Protein AF-A0A9E2QUU5-F1 (afdb_monomer_lite)

pLDDT: mean 75.65, std 25.37, range [27.03, 97.69]

Structure (mmCIF, N/CA/C/O backbone):
data_AF-A0A9E2QUU5-F1
#
_entry.id   AF-A0A9E2QUU5-F1
#
loop_
_atom_site.group_PDB
_atom_site.id
_atom_site.type_symbol
_atom_site.label_atom_id
_atom_site.label_alt_id
_atom_site.label_comp_id
_atom_site.label_asym_id
_atom_site.label_entity_id
_atom_site.label_seq_id
_atom_site.pdbx_PDB_ins_code
_atom_site.Cartn_x
_atom_site.Cartn_y
_atom_site.Cartn_z
_atom_site.occupancy
_atom_site.B_iso_or_equiv
_atom_site.auth_seq_id
_atom_site.auth_comp_id
_atom_site.auth_asym_id
_atom_site.auth_atom_id
_atom_site.pdbx_PDB_model_num
ATOM 1 N N . MET A 1 1 ? -4.856 50.666 11.594 1.00 36.69 1 MET A N 1
ATOM 2 C CA . MET A 1 1 ? -5.401 50.299 12.920 1.00 36.69 1 MET A CA 1
ATOM 3 C C . MET A 1 1 ? -5.159 48.818 13.147 1.00 36.69 1 MET A C 1
ATOM 5 O O . MET A 1 1 ? -5.781 47.995 12.493 1.00 36.69 1 MET A O 1
ATOM 9 N N . ALA A 1 2 ? -4.189 48.495 13.999 1.00 27.72 2 ALA A N 1
ATOM 10 C CA . ALA A 1 2 ? -3.830 47.128 14.348 1.00 27.72 2 ALA A CA 1
ATOM 11 C C . ALA A 1 2 ? -4.721 46.625 15.489 1.00 27.72 2 ALA A C 1
ATOM 13 O O . ALA A 1 2 ? -4.850 47.313 16.500 1.00 27.72 2 ALA A O 1
ATOM 14 N N . ARG A 1 3 ? -5.287 45.422 15.347 1.00 32.03 3 ARG A N 1
ATOM 15 C CA . ARG A 1 3 ? -5.692 44.572 16.476 1.00 32.03 3 ARG A CA 1
ATOM 16 C C . ARG A 1 3 ? -5.870 43.120 16.026 1.00 32.03 3 ARG A C 1
ATOM 18 O O . ARG A 1 3 ? -6.777 42.819 15.261 1.00 32.03 3 ARG A O 1
ATOM 25 N N . ARG A 1 4 ? -5.050 42.230 16.586 1.00 27.56 4 ARG A N 1
ATOM 26 C CA . ARG A 1 4 ? -5.436 40.884 17.056 1.00 27.56 4 ARG A CA 1
ATOM 27 C C . ARG A 1 4 ? -4.309 40.379 17.963 1.00 27.56 4 ARG A C 1
ATOM 29 O O . ARG A 1 4 ? -3.165 40.366 17.537 1.00 27.56 4 ARG A O 1
ATOM 36 N N . VAL A 1 5 ? -4.509 40.459 19.281 1.00 32.66 5 VAL A N 1
ATOM 37 C CA . VAL A 1 5 ? -4.991 39.404 20.206 1.00 32.66 5 VAL A CA 1
ATOM 38 C C . VAL A 1 5 ? -3.978 38.258 20.343 1.00 32.66 5 VAL A C 1
ATOM 40 O O . VAL A 1 5 ? -3.583 37.645 19.359 1.00 32.66 5 VAL A O 1
ATOM 43 N N . ARG A 1 6 ? -3.536 38.061 21.593 1.00 27.03 6 ARG A N 1
ATOM 44 C CA . ARG A 1 6 ? -2.538 37.091 22.075 1.00 27.03 6 ARG A CA 1
ATOM 45 C C . ARG A 1 6 ? -3.052 35.635 22.033 1.00 27.03 6 ARG A C 1
ATOM 47 O O . ARG A 1 6 ? -4.258 35.448 21.910 1.00 27.03 6 ARG A O 1
ATOM 54 N N . PRO A 1 7 ? -2.147 34.639 22.135 1.00 39.81 7 PRO A N 1
ATOM 55 C CA . PRO A 1 7 ? -2.421 33.238 21.819 1.00 39.81 7 PRO A CA 1
ATOM 56 C C . PRO A 1 7 ? -2.883 32.428 23.040 1.00 39.81 7 PRO A C 1
ATOM 58 O O . PRO A 1 7 ? -2.479 32.756 24.154 1.00 39.81 7 PRO A O 1
ATOM 61 N N . ALA A 1 8 ? -3.655 31.362 22.798 1.00 31.22 8 ALA A N 1
ATOM 62 C CA . ALA A 1 8 ? -3.486 29.999 23.331 1.00 31.22 8 ALA A CA 1
ATOM 63 C C . ALA A 1 8 ? -4.798 29.206 23.201 1.00 31.22 8 ALA A C 1
ATOM 65 O O . ALA A 1 8 ? -5.796 29.616 23.781 1.00 31.22 8 ALA A O 1
ATOM 66 N N . ASP A 1 9 ? -4.745 28.059 22.522 1.00 27.84 9 ASP A N 1
ATOM 67 C CA . ASP A 1 9 ? -5.586 26.888 22.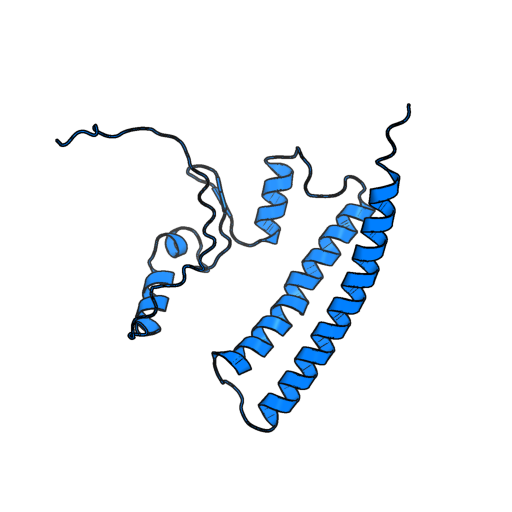796 1.00 27.84 9 ASP A CA 1
ATOM 68 C C . ASP A 1 9 ? -5.037 25.653 22.033 1.00 27.84 9 ASP A C 1
ATOM 70 O O . ASP A 1 9 ? -5.038 25.611 20.808 1.00 27.84 9 ASP A O 1
ATOM 74 N N . GLU A 1 10 ? -4.265 24.738 22.636 1.00 33.19 10 GLU A N 1
ATOM 75 C CA . GLU A 1 10 ? -4.714 23.514 23.341 1.00 33.19 10 GLU A CA 1
ATOM 76 C C . GLU A 1 10 ? -5.861 22.724 22.687 1.00 33.19 10 GLU A C 1
ATOM 78 O O . GLU A 1 10 ? -6.751 22.235 23.365 1.00 33.19 10 GLU A O 1
ATOM 83 N N . HIS A 1 11 ? -5.791 22.473 21.377 1.00 28.73 11 HIS A N 1
ATOM 84 C CA . HIS A 1 11 ? -6.521 21.357 20.768 1.00 28.73 11 HIS A CA 1
ATOM 85 C C . HIS A 1 11 ? -5.616 20.555 19.828 1.00 28.73 11 HIS A C 1
ATOM 87 O O . HIS A 1 11 ? -4.987 21.096 18.920 1.00 28.73 11 HIS A O 1
ATOM 93 N N . GLY A 1 12 ? -5.516 19.248 20.090 1.00 33.28 12 GLY A N 1
ATOM 94 C CA . GLY A 1 12 ? -4.762 18.292 19.286 1.00 33.28 12 GLY A CA 1
ATOM 95 C C . GLY A 1 12 ? -5.324 18.197 17.872 1.00 33.28 12 GLY A C 1
ATOM 96 O O . GLY A 1 12 ? -6.239 17.424 17.607 1.00 33.28 12 GLY A O 1
ATOM 97 N N . GLU A 1 13 ? -4.775 18.990 16.956 1.00 30.09 13 GLU A N 1
ATOM 98 C CA . GLU A 1 13 ? -5.042 18.843 15.531 1.00 30.09 13 GLU A CA 1
ATOM 99 C C . GLU A 1 13 ? -4.344 17.584 15.009 1.00 30.09 13 GLU A C 1
ATOM 101 O O . GLU A 1 13 ? -3.113 17.500 14.975 1.00 30.09 13 GLU A O 1
ATOM 106 N N . SER A 1 14 ? -5.136 16.616 14.546 1.00 30.62 14 SER A N 1
ATOM 107 C CA . SER A 1 14 ? -4.643 15.548 13.682 1.00 30.62 14 SER A CA 1
ATOM 108 C C . SER A 1 14 ? -4.126 16.181 12.387 1.00 30.62 14 SER A C 1
ATOM 110 O O . SER A 1 14 ? -4.888 16.654 11.541 1.00 30.62 14 SER A O 1
ATOM 112 N N . ARG A 1 15 ? -2.801 16.265 12.250 1.00 37.34 15 ARG A N 1
ATOM 113 C CA . ARG A 1 15 ? -2.136 16.787 11.053 1.00 37.34 15 ARG A CA 1
ATOM 114 C C . ARG A 1 15 ? -1.829 15.629 10.118 1.00 37.34 15 ARG A C 1
ATOM 116 O O . ARG A 1 15 ? -0.823 14.948 10.278 1.00 37.34 15 ARG A O 1
ATOM 123 N N . THR A 1 16 ? -2.679 15.433 9.115 1.00 28.34 16 THR A N 1
ATOM 124 C CA . THR A 1 16 ? -2.344 14.568 7.978 1.00 28.34 16 THR A CA 1
ATOM 125 C C . THR A 1 16 ? -1.299 15.284 7.122 1.00 28.34 16 THR A C 1
ATOM 127 O O . THR A 1 16 ? -1.595 16.277 6.456 1.00 28.34 16 THR A O 1
ATOM 130 N N . PHE A 1 17 ? -0.057 14.804 7.140 1.00 34.53 17 PHE A N 1
ATOM 131 C CA . PHE A 1 17 ? 0.982 15.278 6.227 1.00 34.53 17 PHE A CA 1
ATOM 132 C C . PHE A 1 17 ? 0.776 14.645 4.842 1.00 34.53 17 PHE A C 1
ATOM 134 O O . PHE A 1 17 ? 1.370 13.621 4.527 1.00 34.53 17 PHE A O 1
ATOM 141 N N . LEU A 1 18 ? -0.050 15.260 3.987 1.00 31.47 18 LEU A N 1
ATOM 142 C CA . LEU A 1 18 ? -0.027 14.991 2.543 1.00 31.47 18 LEU A CA 1
ATOM 143 C C . LEU A 1 18 ? 0.906 16.008 1.871 1.00 31.47 18 LEU A C 1
ATOM 145 O O . LEU A 1 18 ? 0.524 17.130 1.532 1.00 31.47 18 LEU A O 1
ATOM 149 N N . GLY A 1 19 ? 2.178 15.638 1.752 1.00 31.09 19 GLY A N 1
ATOM 150 C CA . GLY A 1 19 ? 3.243 16.510 1.269 1.00 31.09 19 GLY A CA 1
ATOM 151 C C . GLY A 1 19 ? 3.401 16.521 -0.251 1.00 31.09 19 GLY A C 1
ATOM 152 O O . GLY A 1 19 ? 4.389 16.007 -0.754 1.00 31.09 19 GLY A O 1
ATOM 153 N N . LEU A 1 20 ? 2.506 17.189 -0.983 1.00 31.80 20 LEU A N 1
ATOM 154 C CA . LEU A 1 20 ? 2.824 17.733 -2.312 1.00 31.80 20 LEU A CA 1
ATOM 155 C C . LEU A 1 20 ? 2.418 19.208 -2.368 1.00 31.80 20 LEU A C 1
ATOM 157 O O . LEU A 1 20 ? 1.396 19.586 -2.935 1.00 31.80 20 LEU A O 1
ATOM 161 N N . ARG A 1 21 ? 3.242 20.074 -1.765 1.00 30.95 21 ARG A N 1
ATOM 162 C CA . ARG A 1 21 ? 3.153 21.519 -2.008 1.00 30.95 21 ARG A CA 1
ATOM 163 C C . ARG A 1 21 ? 3.983 21.875 -3.236 1.00 30.95 21 ARG A C 1
ATOM 165 O O . ARG A 1 21 ? 5.208 21.783 -3.220 1.00 30.95 21 ARG A O 1
ATOM 172 N N . ARG A 1 22 ? 3.295 22.315 -4.291 1.00 30.42 22 ARG A N 1
ATOM 173 C CA . ARG A 1 22 ? 3.901 22.996 -5.439 1.00 30.42 22 ARG A CA 1
ATOM 174 C C . ARG A 1 22 ? 4.453 24.337 -4.938 1.00 30.42 22 ARG A C 1
ATOM 176 O O . ARG A 1 22 ? 3.685 25.177 -4.474 1.00 30.42 22 ARG A O 1
ATOM 183 N N . GLY A 1 23 ? 5.774 24.503 -4.960 1.00 34.97 23 GLY A N 1
ATOM 184 C CA . GLY A 1 23 ? 6.404 25.809 -4.760 1.00 34.97 23 GLY A CA 1
ATOM 185 C C . GLY A 1 23 ? 6.126 26.738 -5.951 1.00 34.97 23 GLY A C 1
ATOM 186 O O . GLY A 1 23 ? 5.778 26.242 -7.030 1.00 34.97 23 GLY A O 1
ATOM 187 N N . PRO A 1 24 ? 6.241 28.067 -5.772 1.00 32.25 24 PRO A N 1
ATOM 188 C CA . PRO A 1 24 ? 6.114 29.025 -6.864 1.00 32.25 24 PRO A CA 1
ATOM 189 C C . PRO A 1 24 ? 7.129 28.705 -7.965 1.00 32.25 24 PRO A C 1
ATOM 191 O O . PRO A 1 24 ? 8.255 28.292 -7.695 1.00 32.25 24 PRO A O 1
ATOM 194 N N . ALA A 1 25 ? 6.695 28.860 -9.214 1.00 39.47 25 ALA A N 1
ATOM 195 C CA . ALA A 1 25 ? 7.457 28.572 -10.423 1.00 39.47 25 ALA A CA 1
ATOM 196 C C . ALA A 1 25 ? 8.569 29.612 -10.667 1.00 39.47 25 ALA A C 1
ATOM 198 O O . ALA A 1 25 ? 8.575 30.304 -11.680 1.00 39.47 25 ALA A O 1
ATOM 199 N N . THR A 1 26 ? 9.507 29.727 -9.732 1.00 37.12 26 THR A N 1
ATOM 200 C CA . THR A 1 26 ? 10.729 30.522 -9.870 1.00 37.12 26 THR A CA 1
ATOM 201 C C . THR A 1 26 ? 11.937 29.613 -9.701 1.00 37.12 26 THR A C 1
ATOM 203 O O . THR A 1 26 ? 12.394 29.374 -8.591 1.00 37.12 26 THR A O 1
ATOM 206 N N . GLY A 1 27 ? 12.400 29.088 -10.835 1.00 40.50 27 GLY A N 1
ATOM 207 C CA . GLY A 1 27 ? 13.803 29.158 -11.259 1.00 40.50 27 GLY A CA 1
ATOM 208 C C . GLY A 1 27 ? 14.864 28.307 -10.569 1.00 40.50 27 GLY A C 1
ATOM 209 O O . GLY A 1 27 ? 15.722 27.802 -11.281 1.00 40.50 27 GLY A O 1
ATOM 210 N N . ASP A 1 28 ? 14.806 28.086 -9.259 1.00 36.53 28 ASP A N 1
ATOM 211 C CA . ASP A 1 28 ? 15.906 27.449 -8.535 1.00 36.53 28 ASP A CA 1
ATOM 212 C C . ASP A 1 28 ? 15.440 26.115 -7.953 1.00 36.53 28 ASP A C 1
ATOM 214 O O . ASP A 1 28 ? 14.743 26.033 -6.938 1.00 36.53 28 ASP A O 1
ATOM 218 N N . LEU A 1 29 ? 15.806 25.029 -8.636 1.00 43.00 29 LEU A N 1
ATOM 219 C CA . LEU A 1 29 ? 15.745 23.701 -8.045 1.00 43.00 29 LEU A CA 1
ATOM 220 C C . LEU A 1 29 ? 16.745 23.677 -6.885 1.00 43.00 29 LEU A C 1
ATOM 222 O O . LEU A 1 29 ? 17.948 23.555 -7.099 1.00 43.00 29 LEU A O 1
ATOM 226 N N . GLU A 1 30 ? 16.242 23.791 -5.656 1.00 49.47 30 GLU A N 1
ATOM 227 C CA . GLU A 1 30 ? 17.014 23.481 -4.452 1.00 49.47 30 GLU A CA 1
ATOM 228 C C . GLU A 1 30 ? 17.778 22.160 -4.663 1.00 49.47 30 GLU A C 1
ATOM 230 O O . GLU A 1 30 ? 17.150 21.168 -5.062 1.00 49.47 30 GLU A O 1
ATOM 235 N N . PRO A 1 31 ? 19.099 22.108 -4.398 1.00 50.88 31 PRO A N 1
ATOM 236 C CA . PRO A 1 31 ? 19.888 20.903 -4.609 1.00 50.88 31 PRO A CA 1
ATOM 237 C C . PRO A 1 31 ? 19.220 19.705 -3.933 1.00 50.88 31 PRO A C 1
ATOM 239 O O . PRO A 1 31 ? 18.836 19.781 -2.763 1.00 50.88 31 PRO A O 1
ATOM 242 N N . GLY A 1 32 ? 19.087 18.583 -4.650 1.00 54.06 32 GLY A N 1
ATOM 243 C CA . GLY A 1 32 ? 18.406 17.381 -4.147 1.00 54.06 32 GLY A CA 1
ATOM 244 C C . GLY A 1 32 ? 18.907 16.929 -2.768 1.00 54.06 32 GLY A C 1
ATOM 245 O O . GLY A 1 32 ? 18.113 16.484 -1.944 1.00 54.06 32 GLY A O 1
ATOM 246 N N . ALA A 1 33 ? 20.189 17.166 -2.469 1.00 50.97 33 ALA A N 1
ATOM 247 C CA . ALA A 1 33 ? 20.802 16.922 -1.166 1.00 50.97 33 ALA A CA 1
ATOM 248 C C . ALA A 1 33 ? 20.188 17.751 -0.020 1.00 50.97 33 ALA A C 1
ATOM 250 O O . ALA A 1 33 ? 20.002 17.221 1.068 1.00 50.97 33 ALA A O 1
ATOM 251 N N . ALA A 1 34 ? 19.807 19.013 -0.244 1.00 51.38 34 ALA A N 1
ATOM 252 C CA . ALA A 1 34 ? 19.163 19.850 0.775 1.00 51.38 34 ALA A CA 1
ATOM 253 C C . ALA A 1 34 ? 17.709 19.418 1.040 1.00 51.38 34 ALA A C 1
ATOM 255 O O . ALA A 1 34 ? 17.223 19.484 2.171 1.00 51.38 34 ALA A O 1
ATOM 256 N N . ARG A 1 35 ? 17.002 18.928 0.011 1.00 55.41 35 ARG A N 1
ATOM 257 C CA . ARG A 1 35 ? 15.671 18.315 0.168 1.00 55.41 35 ARG A CA 1
ATOM 258 C C . ARG A 1 35 ? 15.754 16.992 0.936 1.00 55.41 35 ARG A C 1
ATOM 260 O O . ARG A 1 35 ? 14.964 16.805 1.856 1.00 55.41 35 ARG A O 1
ATOM 267 N N . LEU A 1 36 ? 16.722 16.137 0.604 1.00 54.97 36 LEU A N 1
ATOM 268 C CA . LEU A 1 36 ? 16.961 14.863 1.286 1.00 54.97 36 LEU A CA 1
ATOM 269 C C . LEU A 1 36 ? 17.424 15.078 2.740 1.00 54.97 36 LEU A C 1
ATOM 271 O O . LEU A 1 36 ? 16.897 14.477 3.664 1.00 54.97 36 LEU A O 1
ATOM 275 N N . ALA A 1 37 ? 18.341 16.014 2.988 1.00 53.59 37 ALA A N 1
ATOM 276 C CA . ALA A 1 37 ? 18.807 16.325 4.341 1.00 53.59 37 ALA A CA 1
ATOM 277 C C . ALA A 1 37 ? 17.670 16.829 5.250 1.00 53.59 37 ALA A C 1
ATOM 279 O O . ALA A 1 37 ? 17.601 16.454 6.421 1.00 53.59 37 ALA A O 1
ATOM 280 N N . ARG A 1 38 ? 16.733 17.626 4.711 1.00 57.81 38 ARG A N 1
ATOM 281 C CA . ARG A 1 38 ? 15.528 18.054 5.443 1.00 57.81 38 ARG A CA 1
ATOM 282 C C . ARG A 1 38 ? 14.556 16.903 5.695 1.00 57.81 38 ARG A C 1
ATOM 284 O O . ARG A 1 38 ? 13.949 16.881 6.764 1.00 57.81 38 ARG A O 1
ATOM 291 N N . SER 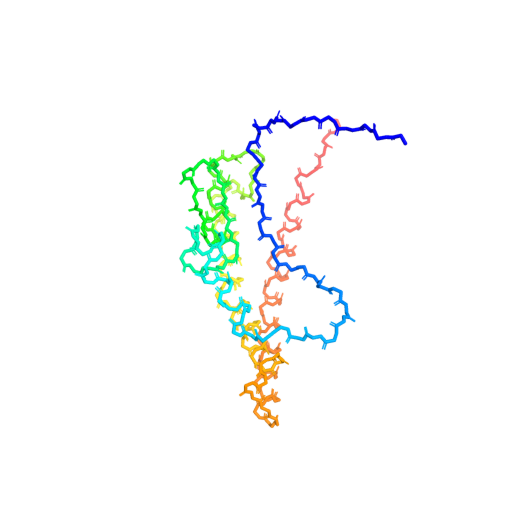A 1 39 ? 14.409 15.956 4.764 1.00 60.19 39 SER A N 1
ATOM 292 C CA . SER A 1 39 ? 13.572 14.776 5.012 1.00 60.19 39 SER A CA 1
ATOM 293 C C . SER A 1 39 ? 14.169 13.883 6.094 1.00 60.19 39 SER A C 1
ATOM 295 O O . SER A 1 39 ? 13.399 13.324 6.854 1.00 60.19 39 SER A O 1
ATOM 297 N N . LEU A 1 40 ? 15.499 13.821 6.228 1.00 63.31 40 LEU A N 1
ATOM 298 C CA . LEU A 1 40 ? 16.209 12.979 7.203 1.00 63.31 40 LEU A CA 1
ATOM 299 C C . LEU A 1 40 ? 16.365 13.591 8.607 1.00 63.31 40 LEU A C 1
ATOM 301 O O . LEU A 1 40 ? 16.755 12.891 9.535 1.00 63.31 40 LEU A O 1
ATOM 305 N N . THR A 1 41 ? 16.088 14.885 8.783 1.00 64.38 41 THR A N 1
ATOM 306 C CA . THR A 1 41 ? 16.277 15.587 10.074 1.00 64.38 41 THR A CA 1
ATOM 307 C C . THR A 1 41 ? 15.051 16.375 10.544 1.00 64.38 41 THR A C 1
ATOM 309 O O . THR A 1 41 ? 15.008 16.851 11.681 1.00 64.38 41 THR A O 1
ATOM 312 N N . GLY A 1 42 ? 14.037 16.517 9.687 1.00 77.06 42 GLY A N 1
ATOM 313 C CA . GLY A 1 42 ? 12.817 17.259 9.988 1.00 77.06 42 GLY A CA 1
ATOM 314 C C . GLY A 1 42 ? 11.846 16.516 10.919 1.00 77.06 42 GLY A C 1
ATOM 315 O O . GLY A 1 42 ? 12.063 15.352 11.254 1.00 77.06 42 GLY A O 1
ATOM 316 N N . PRO A 1 43 ? 10.722 17.158 11.293 1.00 78.69 43 PRO A N 1
ATOM 317 C CA . PRO A 1 43 ? 9.717 16.570 12.186 1.00 78.69 43 PRO A CA 1
ATOM 318 C C . PRO A 1 43 ? 9.184 15.20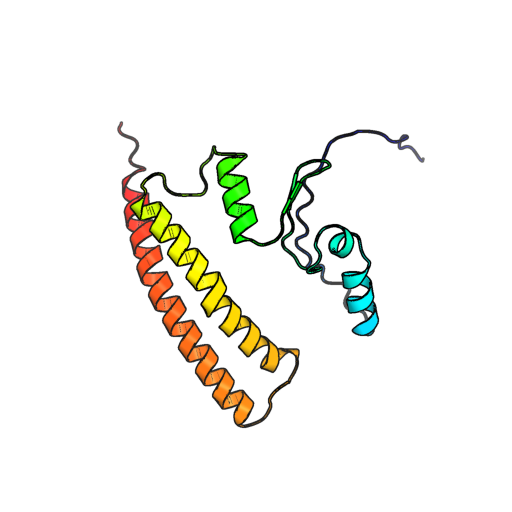3 11.730 1.00 78.69 43 PRO A C 1
ATOM 320 O O . PRO A 1 43 ? 8.823 14.380 12.562 1.00 78.69 43 PRO A O 1
ATOM 323 N N . LEU A 1 44 ? 9.164 14.946 10.416 1.00 81.81 44 LEU A N 1
ATOM 324 C CA . LEU A 1 44 ? 8.772 13.650 9.863 1.00 81.81 44 LEU A CA 1
ATOM 325 C C . LEU A 1 44 ? 9.794 12.551 10.186 1.00 81.81 44 LEU A C 1
ATOM 327 O O . LEU A 1 44 ? 9.387 11.487 10.627 1.00 81.81 44 LEU A O 1
ATOM 331 N N . ALA A 1 45 ? 11.098 12.814 10.045 1.00 83.25 45 ALA A N 1
ATOM 332 C CA . ALA A 1 45 ? 12.163 11.859 10.381 1.00 83.25 45 ALA A CA 1
ATOM 333 C C . ALA A 1 45 ? 12.176 11.498 11.869 1.00 83.25 45 ALA A C 1
ATOM 335 O O . ALA A 1 45 ? 12.480 10.374 12.252 1.00 83.25 45 ALA A O 1
ATOM 336 N N . GLN A 1 46 ? 11.843 12.477 12.714 1.00 85.19 46 GLN A N 1
ATOM 337 C CA . GLN A 1 46 ? 11.774 12.293 14.163 1.00 85.19 46 GLN A CA 1
ATOM 338 C C . GLN A 1 46 ? 10.597 11.401 14.575 1.00 85.19 46 GLN A C 1
ATOM 340 O O . GLN A 1 46 ? 10.651 10.763 15.620 1.00 85.19 46 GLN A O 1
ATOM 345 N N . ALA A 1 47 ? 9.534 11.367 13.767 1.00 85.12 47 ALA A N 1
ATOM 346 C CA . ALA A 1 47 ? 8.306 10.634 14.057 1.00 85.12 47 ALA A CA 1
ATOM 347 C C . ALA A 1 47 ? 8.146 9.337 13.243 1.00 85.12 47 ALA A C 1
ATOM 349 O O . ALA A 1 47 ? 7.369 8.469 13.631 1.00 85.12 47 ALA A O 1
ATOM 350 N N . ASN A 1 48 ? 8.864 9.207 12.128 1.00 88.00 48 ASN A N 1
ATOM 351 C CA . ASN A 1 48 ? 8.886 8.043 11.255 1.00 88.00 48 ASN A CA 1
ATOM 352 C C . ASN A 1 48 ? 10.340 7.764 10.831 1.00 88.00 48 ASN A C 1
ATOM 354 O O . ASN A 1 48 ? 10.907 8.578 10.095 1.00 88.00 48 ASN A O 1
ATOM 358 N N . PRO A 1 49 ? 10.933 6.614 11.203 1.00 87.62 49 PRO A N 1
ATOM 359 C CA . PRO A 1 49 ? 12.299 6.272 10.804 1.00 87.62 49 PRO A CA 1
ATOM 360 C C . PRO A 1 49 ? 12.475 6.140 9.283 1.00 87.62 49 PRO A C 1
ATOM 362 O O . PRO A 1 49 ? 13.593 6.285 8.794 1.00 87.62 49 PRO A O 1
ATOM 365 N N . ARG A 1 50 ? 11.394 5.912 8.521 1.00 86.50 50 ARG A N 1
ATOM 366 C CA . ARG A 1 50 ? 11.424 5.905 7.048 1.00 86.50 50 ARG A CA 1
ATOM 367 C C . ARG A 1 50 ? 11.484 7.306 6.440 1.00 86.50 50 ARG A C 1
ATOM 369 O O . ARG A 1 50 ? 11.744 7.427 5.253 1.00 86.50 50 ARG A O 1
ATOM 376 N N . ALA A 1 51 ? 11.235 8.363 7.220 1.00 87.94 51 ALA A N 1
ATOM 377 C CA . ALA A 1 51 ? 11.136 9.738 6.724 1.00 87.94 51 ALA A CA 1
ATOM 378 C C . ALA A 1 51 ? 10.139 9.909 5.553 1.00 87.94 51 ALA A C 1
ATOM 380 O O . ALA A 1 51 ? 10.282 10.802 4.715 1.00 87.94 51 ALA A O 1
ATOM 381 N N . GLU A 1 52 ? 9.107 9.065 5.520 1.00 85.88 52 GLU A N 1
ATOM 382 C CA . GLU A 1 52 ? 8.134 8.961 4.435 1.00 85.88 52 GLU A CA 1
ATOM 383 C C . GLU A 1 52 ? 6.718 9.280 4.917 1.00 85.88 52 GLU A C 1
ATOM 385 O O . GLU A 1 52 ? 6.403 9.222 6.109 1.00 85.88 52 GLU A O 1
ATOM 390 N N . VAL A 1 53 ? 5.862 9.636 3.963 1.00 89.81 53 VAL A N 1
ATOM 391 C CA . VAL A 1 53 ? 4.413 9.738 4.159 1.00 89.81 53 VAL A CA 1
ATOM 392 C C . VAL A 1 53 ? 3.742 8.509 3.535 1.00 89.81 53 VAL A C 1
ATOM 394 O O . VAL A 1 53 ? 4.252 8.015 2.531 1.00 89.81 53 VAL A O 1
ATOM 397 N N . PRO A 1 54 ? 2.592 8.050 4.063 1.00 94.19 54 PRO A N 1
ATOM 398 C CA . PRO A 1 54 ? 1.808 8.643 5.154 1.00 94.19 54 PRO A CA 1
ATOM 399 C C . PRO A 1 54 ? 2.343 8.349 6.570 1.00 94.19 54 PRO A C 1
ATOM 401 O O . PRO A 1 54 ? 2.986 7.336 6.820 1.00 94.19 54 PRO A O 1
ATOM 404 N N . LEU A 1 55 ? 2.020 9.252 7.505 1.00 93.88 55 LEU A N 1
ATOM 405 C CA . LEU A 1 55 ? 2.224 9.109 8.952 1.00 93.88 55 LEU A CA 1
ATOM 406 C C . LEU A 1 55 ? 0.969 9.617 9.677 1.00 93.88 55 LEU A C 1
ATOM 408 O O . LEU A 1 55 ? 0.546 10.756 9.456 1.00 93.88 55 LEU A O 1
ATOM 412 N N . LEU A 1 56 ? 0.409 8.792 10.558 1.00 94.38 56 LEU A N 1
ATOM 413 C CA . LEU A 1 56 ? -0.670 9.147 11.473 1.00 94.38 56 LEU A CA 1
ATOM 414 C C . LEU A 1 56 ? -0.106 9.504 12.855 1.00 94.38 56 LEU A C 1
ATOM 416 O O . LEU A 1 56 ? 0.734 8.794 13.411 1.00 94.38 56 LEU A O 1
ATOM 420 N N . ILE A 1 57 ? -0.617 10.601 13.412 1.00 94.06 57 ILE A N 1
ATOM 421 C CA . ILE A 1 57 ? -0.350 11.070 14.772 1.00 94.06 57 ILE A CA 1
ATOM 422 C C . ILE A 1 57 ? -1.687 11.098 15.527 1.00 94.06 57 ILE A C 1
ATOM 424 O O . ILE A 1 57 ? -2.547 11.912 15.185 1.00 94.06 57 ILE A O 1
ATOM 428 N N . ASP A 1 58 ? -1.853 10.237 16.540 1.00 94.38 58 ASP A N 1
ATOM 429 C CA . ASP A 1 58 ? -3.003 10.261 17.468 1.00 94.38 58 ASP A CA 1
ATOM 430 C C . ASP A 1 58 ? -2.524 10.582 18.896 1.00 94.38 58 ASP A C 1
ATOM 432 O O . ASP A 1 58 ? -2.009 9.739 19.630 1.00 94.38 58 ASP A O 1
ATOM 436 N N . GLY A 1 59 ? -2.633 11.850 19.291 1.00 92.06 59 GLY A N 1
ATOM 437 C CA . GLY A 1 59 ? -2.168 12.307 20.600 1.00 92.06 59 GLY A CA 1
ATOM 438 C C . GLY A 1 59 ? -0.635 12.307 20.767 1.00 92.06 59 GLY A C 1
ATOM 439 O O . GLY A 1 59 ? 0.118 12.331 19.782 1.00 92.06 59 GLY A O 1
ATOM 440 N N . PRO A 1 60 ? -0.141 12.357 22.019 1.00 89.62 60 PRO A N 1
ATOM 441 C CA . PRO A 1 60 ? 1.282 12.546 22.294 1.00 89.62 60 PRO A CA 1
ATOM 442 C C . PRO A 1 60 ? 2.139 11.349 21.864 1.00 89.62 60 PRO A C 1
ATOM 444 O O . PRO A 1 60 ? 3.191 11.573 21.265 1.00 89.62 60 PRO A O 1
ATOM 447 N N . ASP A 1 61 ? 1.650 10.120 22.065 1.00 90.75 61 ASP A N 1
ATOM 448 C CA . ASP A 1 61 ? 2.481 8.906 22.029 1.00 90.75 61 ASP A CA 1
ATOM 449 C C . ASP A 1 61 ? 2.262 8.009 20.800 1.00 90.75 61 ASP A 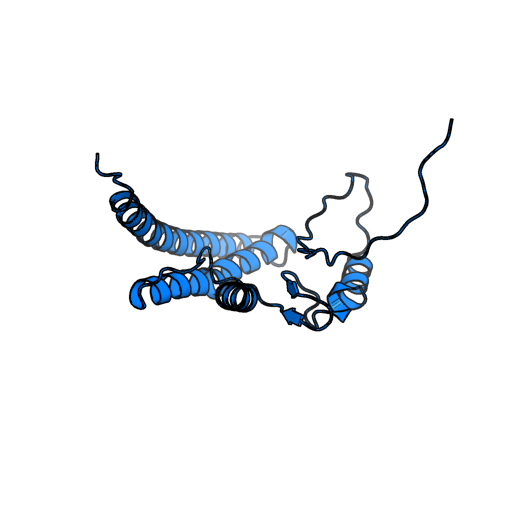C 1
ATOM 451 O O . ASP A 1 61 ? 3.096 7.152 20.511 1.00 90.75 61 ASP A O 1
ATOM 455 N N . VAL A 1 62 ? 1.173 8.183 20.040 1.00 93.81 62 VAL A N 1
ATOM 456 C CA . VAL A 1 62 ? 0.883 7.311 18.889 1.00 93.81 62 VAL A CA 1
ATOM 457 C C . VAL A 1 62 ? 1.472 7.901 17.612 1.00 93.81 62 VAL A C 1
ATOM 459 O O . VAL A 1 62 ? 1.101 8.999 17.182 1.00 93.81 62 VAL A O 1
ATOM 462 N N . ARG A 1 63 ? 2.392 7.155 16.994 1.00 93.44 63 ARG A N 1
ATOM 463 C CA . ARG A 1 63 ? 2.995 7.433 15.683 1.00 93.44 63 ARG A CA 1
ATOM 464 C C . ARG A 1 63 ? 2.929 6.164 14.842 1.00 93.44 63 ARG A C 1
ATOM 466 O O . ARG A 1 63 ? 3.576 5.180 15.184 1.00 93.44 63 ARG A O 1
ATOM 473 N N . ILE A 1 64 ? 2.135 6.177 13.775 1.00 94.75 64 ILE A N 1
ATOM 474 C CA . ILE A 1 64 ? 1.904 4.998 12.928 1.00 94.75 64 ILE A CA 1
ATOM 475 C C . ILE A 1 64 ? 2.208 5.373 11.482 1.00 94.75 64 ILE A C 1
ATOM 477 O O . ILE A 1 64 ? 1.584 6.278 10.932 1.00 94.75 64 ILE A O 1
ATOM 481 N N . PHE A 1 65 ? 3.176 4.692 10.882 1.00 94.00 65 PHE A N 1
ATOM 482 C CA . PHE A 1 65 ? 3.479 4.756 9.453 1.00 94.00 65 PHE A CA 1
ATOM 483 C C . PHE A 1 65 ? 2.977 3.472 8.763 1.00 94.00 65 PHE A C 1
ATOM 485 O O . PHE A 1 65 ? 2.516 2.562 9.448 1.00 94.00 65 PHE A O 1
ATOM 492 N N . GLU A 1 66 ? 3.055 3.417 7.430 1.00 93.94 66 GLU A N 1
ATOM 493 C CA . GLU A 1 66 ? 2.366 2.462 6.536 1.00 93.94 66 GLU A CA 1
ATOM 494 C C . GLU A 1 66 ? 0.867 2.716 6.386 1.00 93.94 66 GLU A C 1
ATOM 496 O O . GLU A 1 66 ? 0.108 2.705 7.355 1.00 93.94 66 GLU A O 1
ATOM 501 N N . SER A 1 67 ? 0.408 2.897 5.143 1.00 95.62 67 SER A N 1
ATOM 502 C CA . SER A 1 67 ? -1.008 3.147 4.854 1.00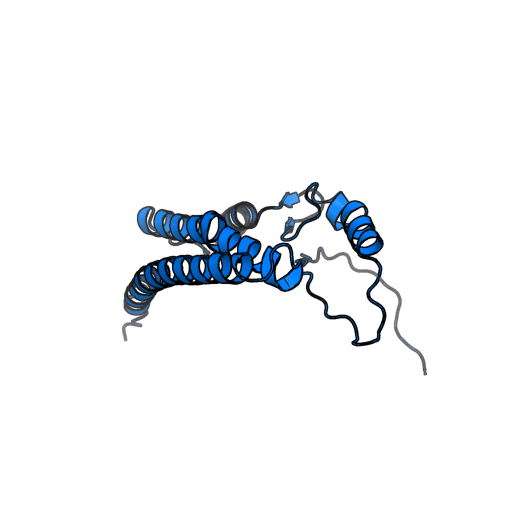 95.62 67 SER A CA 1
ATOM 503 C C . SER A 1 67 ? -1.910 2.023 5.351 1.00 95.62 67 SER A C 1
ATOM 505 O O . SER A 1 67 ? -2.935 2.313 5.961 1.00 95.62 67 SER A O 1
ATOM 507 N N . THR A 1 68 ? -1.529 0.762 5.144 1.00 96.06 68 THR A N 1
ATOM 508 C CA . THR A 1 68 ? -2.319 -0.403 5.567 1.00 96.06 68 THR A CA 1
ATOM 509 C C . THR A 1 68 ? -2.493 -0.426 7.080 1.00 96.06 68 THR A C 1
ATOM 511 O O . THR A 1 68 ? -3.615 -0.519 7.574 1.00 96.06 68 THR A O 1
ATOM 514 N N . VAL A 1 69 ? -1.399 -0.244 7.828 1.00 96.62 69 VAL A N 1
ATOM 515 C CA . VAL A 1 69 ? -1.413 -0.252 9.300 1.00 96.62 69 VAL A CA 1
ATOM 516 C C . VAL A 1 69 ? -2.221 0.930 9.841 1.00 96.62 69 VAL A C 1
ATOM 518 O O . VAL A 1 69 ? -3.006 0.768 10.774 1.00 96.62 69 VAL A O 1
ATOM 521 N N . ILE A 1 70 ? -2.091 2.112 9.228 1.00 97.06 70 ILE A N 1
ATOM 522 C CA . ILE A 1 70 ? -2.909 3.286 9.560 1.00 97.06 70 ILE A CA 1
ATOM 523 C C . ILE A 1 70 ? -4.401 2.986 9.361 1.00 97.06 70 ILE A C 1
ATOM 525 O O . ILE A 1 70 ? -5.211 3.336 10.219 1.00 97.06 70 ILE A O 1
ATOM 529 N N . LEU A 1 71 ? -4.784 2.347 8.252 1.00 96.75 71 LEU A N 1
ATOM 530 C CA . LEU A 1 71 ? -6.184 2.021 7.970 1.00 96.75 71 LEU A CA 1
ATOM 531 C C . LEU A 1 71 ? -6.748 0.990 8.955 1.00 96.75 71 LEU A C 1
ATOM 533 O O . LEU A 1 71 ? -7.890 1.141 9.390 1.00 96.75 71 LEU A O 1
ATOM 537 N N . GLU A 1 72 ? -5.962 -0.014 9.347 1.00 96.81 72 GLU A N 1
ATOM 538 C CA . GLU A 1 72 ? -6.376 -0.980 10.373 1.00 96.81 72 GLU A CA 1
ATOM 539 C C . GLU A 1 72 ? -6.540 -0.313 11.742 1.00 96.81 72 GLU A C 1
ATOM 541 O O . GLU A 1 72 ? -7.563 -0.507 12.400 1.00 96.81 72 GLU A O 1
ATOM 546 N N . TYR A 1 73 ? -5.605 0.561 12.120 1.00 97.69 73 TYR A N 1
ATOM 547 C CA . TYR A 1 73 ? -5.725 1.356 13.338 1.00 97.69 73 TYR A CA 1
ATOM 548 C C . TYR A 1 73 ? -6.986 2.227 13.337 1.00 97.69 73 TYR A C 1
ATOM 550 O O . TYR A 1 73 ? -7.680 2.300 14.347 1.00 97.69 73 TYR A O 1
ATOM 558 N N . ILE A 1 74 ? -7.315 2.877 12.214 1.00 97.38 74 ILE A N 1
ATOM 559 C CA . ILE A 1 74 ? -8.523 3.708 12.108 1.00 97.38 74 ILE A CA 1
ATOM 560 C C . ILE A 1 74 ? -9.793 2.860 12.264 1.00 97.38 74 ILE A C 1
ATOM 562 O O . ILE A 1 74 ? -10.696 3.278 12.988 1.00 97.38 74 ILE A O 1
ATOM 566 N N . GLU A 1 75 ? -9.859 1.679 11.639 1.00 96.44 75 GLU A N 1
ATOM 567 C CA . GLU A 1 75 ? -11.000 0.754 11.760 1.00 96.44 75 GLU A CA 1
ATOM 568 C C . GLU A 1 75 ? -11.225 0.311 13.221 1.00 96.44 75 GLU A C 1
ATOM 570 O O . GLU A 1 75 ? -12.369 0.160 13.653 1.00 96.44 75 GLU A O 1
ATOM 575 N N . GLU A 1 76 ? -10.154 0.141 14.004 1.00 97.25 76 GLU A N 1
ATOM 576 C CA . GLU A 1 76 ? -10.223 -0.229 15.425 1.00 97.25 76 GLU A CA 1
ATOM 577 C C . GLU A 1 76 ? -10.512 0.968 16.344 1.00 97.25 76 GLU A C 1
ATOM 579 O O . GLU A 1 76 ? -11.322 0.871 17.272 1.00 97.25 76 GLU A O 1
ATOM 584 N N . ARG A 1 77 ? -9.859 2.108 16.094 1.00 97.50 77 ARG A N 1
ATOM 585 C CA . ARG A 1 77 ? -9.934 3.319 16.923 1.00 97.50 77 ARG A CA 1
ATOM 586 C C . ARG A 1 77 ? -11.257 4.058 16.750 1.00 97.50 77 ARG A C 1
ATOM 588 O O . ARG A 1 77 ? -11.810 4.559 17.732 1.00 97.50 77 ARG A O 1
ATOM 595 N N . TRP A 1 78 ? -11.758 4.114 15.518 1.00 96.88 78 TRP A N 1
ATOM 596 C CA . TRP A 1 78 ? -13.000 4.781 15.134 1.00 96.88 78 TRP A CA 1
ATOM 597 C C . TRP A 1 78 ? -13.876 3.834 14.300 1.00 96.88 78 TRP A C 1
ATOM 599 O O . TRP A 1 78 ? -14.045 4.033 13.099 1.00 96.88 78 TRP A O 1
ATOM 609 N N . PRO A 1 79 ? -14.512 2.830 14.928 1.00 95.56 79 PRO A N 1
ATOM 610 C CA . PRO A 1 79 ? -15.231 1.773 14.210 1.00 95.56 79 PRO A CA 1
ATOM 611 C C . PRO A 1 79 ? -16.522 2.238 13.517 1.00 95.56 79 PRO A C 1
ATOM 613 O O . PRO A 1 79 ? -17.199 1.437 12.868 1.00 95.56 79 PRO A O 1
ATOM 616 N N . GLN A 1 80 ? -16.932 3.499 13.701 1.00 96.50 80 GLN A N 1
ATOM 617 C CA . GLN A 1 80 ? -18.119 4.079 13.076 1.00 96.50 80 GLN A CA 1
ATOM 618 C C . GLN A 1 80 ? -17.797 5.453 12.458 1.00 96.50 80 GLN A C 1
ATOM 620 O O . GLN A 1 80 ? -17.352 6.340 13.189 1.00 96.50 80 GLN A O 1
ATOM 625 N N . PRO A 1 81 ? -18.098 5.669 11.162 1.00 94.19 81 PRO A N 1
ATOM 626 C CA . PRO A 1 81 ? -18.576 4.671 10.198 1.00 94.19 81 PRO A CA 1
ATOM 627 C C . PRO A 1 81 ? -17.472 3.654 9.835 1.00 94.19 81 PRO A C 1
ATOM 629 O O . PRO A 1 81 ? -16.309 4.041 9.774 1.00 94.19 81 PRO A O 1
ATOM 632 N N . PRO A 1 82 ? -17.809 2.375 9.572 1.00 94.44 82 PRO A N 1
ATOM 633 C CA . PRO A 1 82 ? -16.803 1.368 9.237 1.00 94.44 82 PRO A CA 1
ATOM 634 C C . PRO A 1 82 ? -16.183 1.651 7.861 1.00 94.44 82 PRO A C 1
ATOM 636 O O . PRO A 1 82 ? -16.918 1.932 6.906 1.00 94.44 82 PRO A O 1
ATOM 639 N N . LEU A 1 83 ? -14.857 1.536 7.746 1.00 94.06 83 LEU A N 1
ATOM 640 C CA . LEU A 1 83 ? -14.147 1.597 6.463 1.00 94.06 83 LEU A CA 1
ATOM 641 C C . LEU A 1 83 ? -14.271 0.266 5.722 1.00 94.06 83 LEU A C 1
ATOM 643 O O . LEU A 1 83 ? -14.412 0.238 4.496 1.00 94.06 83 LEU A O 1
ATOM 647 N N . LEU A 1 84 ? -14.233 -0.844 6.462 1.00 94.81 84 LEU A N 1
ATOM 648 C CA . LEU A 1 84 ? -14.294 -2.184 5.895 1.00 94.81 84 LEU A CA 1
ATOM 649 C C . LEU A 1 84 ? -15.715 -2.778 5.911 1.00 94.81 84 LEU A C 1
ATOM 651 O O . LEU A 1 84 ? -16.530 -2.520 6.801 1.00 94.81 84 LEU A O 1
ATOM 655 N N . PRO A 1 85 ? -16.043 -3.657 4.945 1.00 93.81 85 PRO A N 1
ATOM 656 C CA . PRO A 1 85 ? -17.274 -4.436 4.997 1.00 93.81 85 PRO A CA 1
ATOM 657 C C . PRO A 1 85 ? -17.341 -5.340 6.237 1.00 93.81 85 PRO A C 1
ATOM 659 O O . PRO A 1 85 ? -16.360 -5.974 6.618 1.00 93.81 85 PRO A O 1
ATOM 662 N N . ARG A 1 86 ? -18.543 -5.513 6.802 1.00 91.50 86 ARG A N 1
ATOM 663 C CA . ARG A 1 86 ? -18.749 -6.351 8.001 1.00 91.50 86 ARG A CA 1
ATOM 664 C C . ARG A 1 86 ? -18.571 -7.853 7.765 1.00 91.50 86 ARG A C 1
ATOM 666 O O . ARG A 1 86 ? -18.210 -8.576 8.687 1.00 91.50 86 ARG A O 1
ATOM 673 N N . SER A 1 87 ? -18.882 -8.357 6.566 1.00 95.31 87 SER A N 1
ATOM 674 C CA . SER A 1 87 ? -18.787 -9.801 6.318 1.00 95.31 87 SER A CA 1
ATOM 675 C C . SER A 1 87 ? -17.315 -10.221 6.224 1.00 95.31 87 SER A C 1
ATOM 677 O O . SER A 1 87 ? -16.577 -9.557 5.488 1.00 95.31 87 SER A O 1
ATOM 679 N N . PRO A 1 88 ? -16.897 -11.339 6.847 1.00 95.88 88 PRO A N 1
ATOM 680 C CA . PRO A 1 88 ? -15.514 -11.807 6.771 1.00 95.88 88 PRO A CA 1
ATOM 681 C C . PRO A 1 88 ? -14.989 -11.939 5.335 1.00 95.88 88 PRO A C 1
ATOM 683 O O . PRO A 1 88 ? -13.900 -11.457 5.042 1.00 95.88 88 PRO A O 1
ATOM 686 N N . ALA A 1 89 ? -15.793 -12.502 4.425 1.00 95.12 89 ALA A N 1
ATOM 687 C CA . ALA A 1 89 ? -15.417 -12.668 3.021 1.00 95.12 89 ALA A CA 1
ATOM 688 C C . ALA A 1 89 ? -15.211 -11.323 2.304 1.00 95.12 89 ALA A C 1
ATOM 690 O O . ALA A 1 89 ? -14.160 -11.093 1.715 1.00 95.12 89 ALA A O 1
ATOM 691 N N . ALA A 1 90 ? -16.168 -10.394 2.401 1.00 92.19 90 ALA A N 1
ATOM 692 C CA . ALA A 1 90 ? -16.018 -9.073 1.784 1.00 92.19 90 ALA A CA 1
ATOM 693 C C . ALA A 1 90 ? -14.854 -8.264 2.386 1.00 92.19 90 ALA A C 1
ATOM 695 O O . ALA A 1 90 ? -14.200 -7.517 1.663 1.00 92.19 90 ALA A O 1
ATOM 696 N N . ARG A 1 91 ? -14.551 -8.440 3.678 1.00 94.69 91 ARG A N 1
ATOM 697 C CA . ARG A 1 91 ? -13.386 -7.816 4.317 1.00 94.69 91 ARG A CA 1
ATOM 698 C C . ARG A 1 91 ? -12.070 -8.391 3.801 1.00 94.69 91 ARG A C 1
ATOM 700 O O . ARG A 1 91 ? -11.166 -7.630 3.474 1.00 94.69 91 ARG A O 1
ATOM 707 N N . ALA A 1 92 ? -11.979 -9.715 3.670 1.00 95.62 92 ALA A N 1
ATOM 708 C CA . ALA A 1 92 ? -10.833 -10.365 3.035 1.00 95.62 92 ALA A CA 1
ATOM 709 C C . ALA A 1 92 ? -10.658 -9.886 1.587 1.00 95.62 92 ALA A C 1
ATOM 711 O O . ALA A 1 92 ? -9.542 -9.628 1.148 1.00 95.62 92 ALA A O 1
ATOM 712 N N . PHE A 1 93 ? -11.760 -9.685 0.860 1.00 94.12 93 PHE A N 1
ATOM 713 C CA . PHE A 1 93 ? -11.698 -9.149 -0.491 1.00 94.12 93 PHE A CA 1
ATOM 714 C C . PHE A 1 93 ? -11.249 -7.692 -0.559 1.00 94.12 93 PHE A C 1
ATOM 716 O O . PHE A 1 93 ? -10.502 -7.361 -1.478 1.00 94.12 93 PHE A O 1
ATOM 723 N N . ALA A 1 94 ? -11.658 -6.845 0.386 1.00 93.88 94 ALA A N 1
ATOM 724 C CA . ALA A 1 94 ? -11.164 -5.475 0.480 1.00 93.88 94 ALA A CA 1
ATOM 725 C C . ALA A 1 94 ? -9.647 -5.448 0.723 1.00 93.88 94 ALA A C 1
ATOM 727 O O . ALA A 1 94 ? -8.933 -4.769 -0.007 1.00 93.88 94 ALA A O 1
ATOM 728 N N . ARG A 1 95 ? -9.155 -6.268 1.660 1.00 95.56 95 ARG A N 1
ATOM 729 C CA . ARG A 1 95 ? -7.716 -6.415 1.938 1.00 95.56 95 ARG A CA 1
ATOM 730 C C . ARG A 1 95 ? -6.932 -6.937 0.743 1.00 95.56 95 ARG A C 1
ATOM 732 O O . ARG A 1 95 ? -5.905 -6.385 0.410 1.00 95.56 95 ARG A O 1
ATOM 739 N N . GLN A 1 96 ? -7.445 -7.945 0.040 1.00 95.19 96 GLN A N 1
ATOM 740 C CA . GLN A 1 96 ? -6.794 -8.434 -1.177 1.00 95.19 96 GLN A CA 1
ATOM 741 C C . GLN A 1 96 ? -6.713 -7.354 -2.267 1.00 95.19 96 GLN A C 1
ATOM 743 O O . GLN A 1 96 ? -5.759 -7.335 -3.032 1.00 95.19 96 GLN A O 1
ATOM 748 N N . THR A 1 97 ? -7.715 -6.479 -2.379 1.00 94.38 97 THR A N 1
ATOM 749 C CA . THR A 1 97 ? -7.638 -5.350 -3.316 1.00 94.38 97 THR A CA 1
ATOM 750 C C . THR A 1 97 ? -6.532 -4.377 -2.910 1.00 94.38 97 THR A C 1
ATOM 752 O O . THR A 1 97 ? -5.798 -3.908 -3.771 1.00 94.38 97 THR A O 1
ATOM 755 N N . GLU A 1 98 ? -6.428 -4.075 -1.618 1.00 95.06 98 GLU A N 1
ATOM 756 C CA . GLU A 1 98 ? -5.413 -3.172 -1.076 1.00 95.06 98 GLU A CA 1
ATOM 757 C C . GLU A 1 98 ? -3.994 -3.745 -1.232 1.00 95.06 98 GLU A C 1
ATOM 759 O O . GLU A 1 98 ? -3.142 -3.063 -1.791 1.00 95.06 98 GLU A O 1
ATOM 764 N N . GLU A 1 99 ? -3.796 -5.030 -0.933 1.00 95.56 99 GLU A N 1
ATOM 765 C CA . GLU A 1 99 ? -2.533 -5.755 -1.138 1.00 95.56 99 GLU A CA 1
ATOM 766 C C . GLU A 1 99 ? -2.037 -5.677 -2.591 1.00 95.56 99 GLU A C 1
ATOM 768 O O . GLU A 1 99 ? -0.851 -5.479 -2.847 1.00 95.56 99 GLU A O 1
ATOM 773 N N . ILE A 1 100 ? -2.938 -5.809 -3.573 1.00 94.38 100 ILE A N 1
ATOM 774 C CA . ILE A 1 100 ? -2.566 -5.697 -4.994 1.00 94.38 100 ILE A CA 1
ATOM 775 C C . ILE A 1 100 ? -2.104 -4.275 -5.342 1.00 94.38 100 ILE A C 1
ATOM 777 O O . ILE A 1 100 ? -1.196 -4.077 -6.161 1.00 94.38 100 ILE A O 1
ATOM 781 N N . CYS A 1 101 ? -2.735 -3.268 -4.736 1.00 93.75 101 CYS A N 1
ATOM 782 C CA . CYS A 1 101 ? -2.320 -1.883 -4.906 1.00 93.75 101 CYS A CA 1
ATOM 783 C C . CYS A 1 101 ? -0.924 -1.648 -4.317 1.00 93.75 101 CYS A C 1
ATOM 785 O O . CYS A 1 101 ? -0.114 -0.994 -4.973 1.00 93.75 101 CYS A O 1
ATOM 787 N N . ASP A 1 102 ? -0.645 -2.206 -3.140 1.00 94.38 102 ASP A N 1
ATOM 788 C CA . ASP A 1 102 ? 0.633 -2.042 -2.441 1.00 94.38 102 ASP A CA 1
ATOM 789 C C . ASP A 1 102 ? 1.783 -2.804 -3.112 1.00 94.38 102 ASP A C 1
ATOM 791 O O . ASP A 1 102 ? 2.888 -2.292 -3.237 1.00 94.38 102 ASP A O 1
ATOM 795 N N . THR A 1 103 ? 1.531 -4.008 -3.629 1.00 93.94 103 THR A N 1
ATOM 796 C CA . THR A 1 103 ? 2.626 -4.886 -4.080 1.00 93.94 103 THR A CA 1
ATOM 797 C C . THR A 1 103 ? 2.854 -4.906 -5.588 1.00 93.94 103 THR A C 1
ATOM 799 O O . THR A 1 103 ? 3.985 -5.121 -6.029 1.00 93.94 103 THR A O 1
ATOM 802 N N . GLN A 1 104 ? 1.825 -4.694 -6.416 1.00 94.31 104 GLN A N 1
ATOM 803 C CA . GLN A 1 104 ? 1.993 -4.649 -7.878 1.00 94.31 104 GLN A CA 1
ATOM 804 C C . GLN A 1 104 ? 1.793 -3.251 -8.434 1.00 94.31 104 GLN A C 1
ATOM 806 O O . GLN A 1 104 ? 2.602 -2.796 -9.244 1.00 94.31 104 GLN A O 1
ATOM 811 N N . TYR A 1 105 ? 0.718 -2.567 -8.041 1.00 92.38 105 TYR A N 1
ATOM 812 C CA . TYR A 1 105 ? 0.401 -1.271 -8.634 1.00 92.38 105 TYR A CA 1
ATOM 813 C C . TYR A 1 105 ? 1.459 -0.217 -8.279 1.00 92.38 105 TYR A C 1
ATOM 815 O O . TYR A 1 105 ? 1.918 0.522 -9.156 1.00 92.38 105 TYR A O 1
ATOM 823 N N . GLU A 1 106 ? 1.880 -0.189 -7.015 1.00 93.44 106 GLU A N 1
ATOM 824 C CA . GLU A 1 106 ? 2.965 0.654 -6.509 1.00 93.44 106 GLU A CA 1
ATOM 825 C C . GLU A 1 106 ? 4.291 0.360 -7.228 1.00 93.44 106 GLU A C 1
ATOM 827 O O . GLU A 1 106 ? 4.883 1.274 -7.811 1.00 93.44 106 GLU A O 1
ATOM 832 N N . ALA A 1 107 ? 4.678 -0.916 -7.330 1.00 94.69 107 ALA A N 1
ATOM 833 C CA . ALA A 1 107 ? 5.923 -1.326 -7.976 1.00 94.69 107 ALA A CA 1
ATOM 834 C C . ALA A 1 107 ? 5.984 -0.915 -9.457 1.00 94.69 107 ALA A C 1
ATOM 836 O O . ALA A 1 107 ? 7.007 -0.412 -9.934 1.00 94.69 107 ALA A O 1
ATOM 837 N N . ILE A 1 108 ? 4.878 -1.077 -10.195 1.00 94.75 108 ILE A N 1
ATOM 838 C CA . ILE A 1 108 ? 4.781 -0.630 -11.593 1.00 94.75 108 ILE A CA 1
ATOM 839 C C . ILE A 1 108 ? 4.939 0.891 -11.679 1.00 94.75 108 ILE A C 1
ATOM 841 O O . ILE A 1 108 ? 5.653 1.397 -12.550 1.00 94.75 108 ILE A O 1
ATOM 845 N N . ASN A 1 109 ? 4.282 1.627 -10.779 1.00 92.69 109 ASN A N 1
ATOM 846 C CA . ASN A 1 109 ? 4.332 3.083 -10.753 1.00 92.69 109 ASN A CA 1
ATOM 847 C C . ASN A 1 109 ? 5.751 3.599 -10.461 1.00 92.69 109 ASN A C 1
ATOM 849 O O . ASN A 1 109 ? 6.223 4.496 -11.164 1.00 92.69 109 ASN A O 1
ATOM 853 N N . TRP A 1 110 ? 6.466 3.007 -9.500 1.00 92.19 110 TRP A N 1
ATOM 854 C CA . TRP A 1 110 ? 7.861 3.365 -9.230 1.00 92.19 110 TRP A CA 1
ATOM 855 C C . TRP A 1 110 ? 8.801 2.981 -10.357 1.00 92.19 110 TRP A C 1
ATOM 857 O O . TRP A 1 110 ? 9.579 3.824 -10.803 1.00 92.19 110 TRP A O 1
ATOM 867 N N . GLY A 1 111 ? 8.703 1.752 -10.868 1.00 92.94 111 GLY A N 1
ATOM 868 C CA . GLY A 1 111 ? 9.530 1.303 -11.987 1.00 92.94 111 GLY A CA 1
ATOM 869 C C . GLY A 1 111 ? 9.377 2.209 -13.211 1.00 92.94 111 GLY A C 1
ATOM 870 O O . GLY A 1 111 ? 10.355 2.539 -13.883 1.00 92.94 111 GLY A O 1
ATOM 871 N N . TRP A 1 112 ? 8.160 2.691 -13.466 1.00 92.44 112 TRP A N 1
ATOM 872 C CA . TRP A 1 112 ? 7.905 3.673 -14.513 1.00 92.44 112 TRP A CA 1
ATOM 873 C C . TRP A 1 112 ? 8.446 5.072 -14.173 1.00 92.44 112 TRP A C 1
ATOM 875 O O . TRP A 1 112 ? 9.043 5.733 -15.029 1.00 92.44 112 TRP A O 1
ATOM 885 N N . GLY A 1 113 ? 8.301 5.509 -12.921 1.00 91.69 113 GLY A N 1
ATOM 886 C CA . GLY A 1 113 ? 8.852 6.766 -12.412 1.00 91.69 113 GLY A CA 1
ATOM 887 C C . GLY A 1 113 ? 10.379 6.863 -12.516 1.00 91.69 113 GLY A C 1
ATOM 888 O O . GLY A 1 113 ? 10.903 7.925 -12.857 1.00 91.69 113 GLY A O 1
ATOM 889 N N . GLU A 1 114 ? 11.095 5.754 -12.321 1.00 93.00 114 GLU A N 1
ATOM 890 C CA . GLU A 1 114 ? 12.554 5.660 -12.500 1.00 93.00 114 GLU A CA 1
ATOM 891 C C . GLU A 1 114 ? 13.015 6.014 -13.918 1.00 93.00 114 GLU A C 1
ATOM 893 O O . GLU A 1 114 ? 14.082 6.600 -14.121 1.00 93.00 114 GLU A O 1
ATOM 898 N N . ILE A 1 115 ? 12.175 5.735 -14.910 1.00 92.38 115 ILE A N 1
ATOM 899 C CA . ILE A 1 115 ? 12.439 6.071 -16.309 1.00 92.38 115 ILE A CA 1
ATOM 900 C C . ILE A 1 115 ? 12.010 7.510 -16.591 1.00 92.38 115 ILE A C 1
ATOM 902 O O . ILE A 1 115 ? 12.767 8.278 -17.186 1.00 92.38 115 ILE A O 1
ATOM 906 N N . LEU A 1 116 ? 10.805 7.891 -16.159 1.00 90.38 116 LEU A N 1
ATOM 907 C CA . LEU A 1 116 ? 10.227 9.193 -16.487 1.00 90.38 116 LEU A CA 1
ATOM 908 C C . LEU A 1 116 ? 10.901 10.367 -15.778 1.00 90.38 116 LEU A C 1
ATOM 910 O O . LEU A 1 116 ? 11.184 11.382 -16.414 1.00 90.38 116 LEU A O 1
ATOM 914 N N . TRP A 1 117 ? 11.119 10.256 -14.469 1.00 89.50 117 TRP A N 1
ATOM 915 C CA . TRP A 1 117 ? 11.609 11.360 -13.642 1.00 89.50 117 TRP A CA 1
ATOM 916 C C . TRP A 1 117 ? 13.106 11.278 -13.407 1.00 89.50 117 TRP A C 1
ATOM 918 O O . TRP A 1 117 ? 13.796 12.290 -13.508 1.00 89.50 117 TRP A O 1
ATOM 928 N N . PHE A 1 118 ? 13.608 10.079 -13.114 1.00 91.75 118 PHE A N 1
ATOM 929 C CA . PHE A 1 118 ? 15.015 9.886 -12.767 1.00 91.75 118 PHE A CA 1
ATOM 930 C C . PHE A 1 118 ? 15.893 9.532 -13.966 1.00 91.75 118 PHE A C 1
ATOM 932 O O . PHE A 1 118 ? 17.115 9.533 -13.832 1.00 91.75 118 PHE A O 1
ATOM 939 N N . ARG A 1 119 ? 15.290 9.278 -15.138 1.00 91.62 119 ARG A N 1
ATOM 940 C CA . ARG A 1 119 ? 16.001 8.996 -16.396 1.00 91.62 119 ARG A CA 1
ATOM 941 C C . ARG A 1 119 ? 17.017 7.856 -16.258 1.00 91.62 119 ARG A C 1
ATOM 943 O O . ARG A 1 119 ? 18.041 7.851 -16.932 1.00 91.62 119 ARG A O 1
ATOM 950 N N . ARG A 1 120 ? 16.728 6.862 -15.407 1.00 92.38 120 ARG A N 1
ATOM 951 C CA . ARG A 1 120 ? 17.631 5.721 -15.162 1.00 92.38 120 ARG A CA 1
ATOM 952 C C . ARG A 1 120 ? 17.759 4.761 -16.351 1.00 92.38 120 ARG A C 1
ATOM 954 O O . ARG A 1 120 ? 18.650 3.918 -16.349 1.00 92.38 120 ARG A O 1
ATOM 961 N N . ALA A 1 121 ? 16.903 4.890 -17.364 1.00 94.25 121 ALA A N 1
ATOM 962 C CA . ALA A 1 121 ? 17.027 4.203 -18.645 1.00 94.25 121 ALA A CA 1
ATOM 963 C C . ALA A 1 121 ? 16.611 5.131 -19.794 1.00 94.25 121 ALA A C 1
ATOM 965 O O . ALA A 1 121 ? 15.697 5.943 -19.643 1.00 94.25 121 ALA A O 1
ATOM 966 N N . GLU A 1 122 ? 17.236 4.966 -20.963 1.00 94.69 122 GLU A N 1
ATOM 967 C CA . GLU A 1 122 ? 16.956 5.743 -22.177 1.00 94.69 122 GLU A CA 1
ATOM 968 C C . GLU A 1 122 ? 16.917 4.844 -23.427 1.00 94.69 122 GLU A C 1
ATOM 970 O O . GLU A 1 122 ? 17.186 3.641 -23.362 1.00 94.69 122 GLU A O 1
ATOM 975 N N . GLY A 1 123 ? 16.548 5.418 -24.576 1.00 96.38 123 GLY A N 1
ATOM 976 C CA . GLY A 1 123 ? 16.552 4.721 -25.865 1.00 96.38 123 GLY A CA 1
ATOM 977 C C . GLY A 1 123 ? 15.637 3.492 -25.900 1.00 96.38 123 GLY A C 1
ATOM 978 O O . GLY A 1 123 ? 14.499 3.531 -25.428 1.00 96.38 123 GLY A O 1
ATOM 979 N N . GLU A 1 124 ? 16.126 2.397 -26.484 1.00 97.62 124 GLU A N 1
ATOM 980 C CA . GLU A 1 124 ? 15.347 1.161 -26.637 1.00 97.62 124 GLU A CA 1
ATOM 981 C C . GLU A 1 124 ? 14.991 0.503 -25.301 1.00 97.62 124 GLU A C 1
ATOM 983 O O . GLU A 1 124 ? 13.875 0.007 -25.151 1.00 97.62 124 GLU A O 1
ATOM 988 N N . LEU A 1 125 ? 15.870 0.575 -24.297 1.00 95.06 125 LEU A N 1
ATOM 989 C CA . LEU A 1 125 ? 15.581 0.020 -22.974 1.00 95.06 125 LEU A CA 1
ATOM 990 C C . LEU A 1 125 ? 14.393 0.741 -22.319 1.00 95.06 125 LEU A C 1
ATOM 992 O O . LEU A 1 125 ? 13.469 0.093 -21.829 1.00 95.06 125 LEU A O 1
ATOM 996 N N . ALA A 1 126 ? 14.357 2.077 -22.377 1.00 95.69 126 ALA A N 1
ATOM 997 C CA . ALA A 1 126 ? 13.227 2.854 -21.862 1.00 95.69 126 ALA A CA 1
ATOM 998 C C . ALA A 1 126 ? 11.913 2.533 -22.593 1.00 95.69 126 ALA A C 1
ATOM 1000 O O . ALA A 1 126 ? 10.853 2.456 -21.967 1.00 95.69 126 ALA A O 1
ATOM 1001 N N . LYS A 1 127 ? 11.967 2.311 -23.915 1.00 96.50 127 LYS A N 1
ATOM 1002 C CA . LYS A 1 127 ? 10.790 1.913 -24.704 1.00 96.50 127 LYS A CA 1
ATOM 1003 C C . LYS A 1 127 ? 10.270 0.538 -24.290 1.00 96.50 127 LYS A C 1
ATOM 1005 O O . LYS A 1 127 ? 9.059 0.393 -24.117 1.00 96.50 127 LYS A O 1
ATOM 1010 N N . GLN A 1 128 ? 11.161 -0.438 -24.118 1.00 96.75 128 GLN A N 1
ATOM 1011 C CA . GLN A 1 128 ? 10.815 -1.801 -23.706 1.00 96.75 128 GLN A CA 1
ATOM 1012 C C . GLN A 1 128 ? 10.204 -1.822 -22.304 1.00 96.75 128 GLN A C 1
ATOM 1014 O O . GLN A 1 128 ? 9.089 -2.312 -22.129 1.00 96.75 128 GLN A O 1
ATOM 1019 N N . LEU A 1 129 ? 10.877 -1.209 -21.328 1.00 95.88 129 LEU A N 1
ATOM 1020 C CA . LEU A 1 129 ? 10.377 -1.121 -19.956 1.00 95.88 129 LEU A CA 1
ATOM 1021 C C . LEU A 1 129 ? 9.051 -0.352 -19.884 1.00 95.88 129 LEU A C 1
ATOM 1023 O O . LEU A 1 129 ? 8.134 -0.763 -19.179 1.00 95.88 129 LEU A O 1
ATOM 1027 N N . GLY A 1 130 ? 8.897 0.719 -20.668 1.00 94.94 130 GLY A N 1
ATOM 1028 C CA . GLY A 1 130 ? 7.633 1.448 -20.750 1.00 94.94 130 GLY A CA 1
ATOM 1029 C C . GLY A 1 130 ? 6.497 0.651 -21.390 1.00 94.94 130 GLY A C 1
ATOM 1030 O O . GLY A 1 130 ? 5.340 0.805 -20.999 1.00 94.94 130 GLY A O 1
ATOM 1031 N N . ALA A 1 131 ? 6.793 -0.198 -22.376 1.00 95.94 131 ALA A N 1
ATOM 1032 C CA . ALA A 1 131 ? 5.803 -1.107 -22.947 1.00 95.94 131 ALA A CA 1
ATOM 1033 C C . ALA A 1 131 ? 5.356 -2.156 -21.921 1.00 95.94 131 ALA A C 1
ATOM 1035 O O . ALA A 1 131 ? 4.155 -2.410 -21.807 1.00 95.94 131 ALA A O 1
ATOM 1036 N N . GLU A 1 132 ? 6.294 -2.693 -21.143 1.00 95.75 132 GLU A N 1
ATOM 1037 C CA . GLU A 1 132 ? 5.994 -3.663 -20.092 1.00 95.75 132 GLU A CA 1
ATOM 1038 C C . GLU A 1 132 ? 5.199 -3.037 -18.941 1.00 95.75 132 GLU A C 1
ATOM 1040 O O . GLU A 1 132 ? 4.158 -3.576 -18.573 1.00 95.75 132 GLU A O 1
ATOM 1045 N N . ALA A 1 133 ? 5.590 -1.854 -18.454 1.00 95.81 133 ALA A N 1
ATOM 1046 C CA . ALA A 1 133 ? 4.833 -1.124 -17.437 1.00 95.81 133 ALA A CA 1
ATOM 1047 C C . ALA A 1 133 ? 3.381 -0.893 -17.886 1.00 95.81 133 ALA A C 1
ATOM 1049 O O . ALA A 1 133 ? 2.447 -1.222 -17.161 1.00 95.81 133 ALA A O 1
ATOM 1050 N N . ARG A 1 134 ? 3.163 -0.437 -19.131 1.00 95.62 134 ARG A N 1
ATOM 1051 C CA . ARG A 1 134 ? 1.807 -0.283 -19.692 1.00 95.62 134 ARG A CA 1
ATOM 1052 C C . ARG A 1 134 ? 1.030 -1.597 -19.733 1.00 95.62 134 ARG A C 1
ATOM 1054 O O . ARG A 1 134 ? -0.168 -1.598 -19.446 1.00 95.62 134 ARG A O 1
ATOM 1061 N N . ARG A 1 135 ? 1.678 -2.700 -20.118 1.00 96.56 135 ARG A N 1
ATOM 1062 C CA . ARG A 1 135 ? 1.051 -4.027 -20.171 1.00 96.56 135 ARG A CA 1
ATOM 1063 C C . ARG A 1 135 ? 0.619 -4.475 -18.775 1.00 96.56 135 ARG A C 1
ATOM 1065 O O . ARG A 1 135 ? -0.529 -4.874 -18.604 1.00 96.56 135 ARG A O 1
ATOM 1072 N N . GLN A 1 136 ? 1.506 -4.364 -17.789 1.00 96.06 136 GLN A N 1
ATOM 1073 C CA . GLN A 1 136 ? 1.233 -4.739 -16.402 1.00 96.06 136 GLN A CA 1
ATOM 1074 C C . GLN A 1 136 ? 0.151 -3.851 -15.776 1.00 96.06 136 GLN A C 1
ATOM 1076 O O . GLN A 1 136 ? -0.803 -4.378 -15.205 1.00 96.06 136 GLN A O 1
ATOM 1081 N N . THR A 1 137 ? 0.222 -2.525 -15.959 1.00 95.44 137 THR A N 1
ATOM 1082 C CA . THR A 1 137 ? -0.825 -1.601 -15.493 1.00 95.44 137 THR A CA 1
ATOM 1083 C C . THR A 1 137 ? -2.183 -1.973 -16.075 1.00 95.44 137 THR A C 1
ATOM 1085 O O . THR A 1 137 ? -3.166 -1.993 -15.340 1.00 95.44 137 THR A O 1
ATOM 1088 N N . ARG A 1 138 ? -2.258 -2.295 -17.375 1.00 95.94 138 ARG A N 1
ATOM 1089 C CA . ARG A 1 138 ? -3.521 -2.694 -18.010 1.00 95.94 138 ARG A CA 1
ATOM 1090 C C . ARG A 1 138 ? -4.112 -3.942 -17.357 1.00 95.94 138 ARG A C 1
ATOM 1092 O O . ARG A 1 138 ? -5.284 -3.916 -17.008 1.00 95.94 138 ARG A O 1
ATOM 1099 N N . LEU A 1 139 ? -3.306 -4.982 -17.146 1.00 94.56 139 LEU A N 1
ATOM 1100 C CA . LEU A 1 139 ? -3.767 -6.218 -16.504 1.00 94.56 139 LEU A CA 1
ATOM 1101 C C . LEU A 1 139 ? -4.321 -5.962 -15.098 1.00 94.56 139 LEU A C 1
ATOM 1103 O O . LEU A 1 139 ? -5.382 -6.477 -14.748 1.00 94.56 139 LEU A O 1
ATOM 1107 N N . MET A 1 140 ? -3.629 -5.142 -14.302 1.00 94.19 140 MET A N 1
ATOM 1108 C CA . MET A 1 140 ? -4.099 -4.787 -12.960 1.00 94.19 140 MET A CA 1
ATOM 1109 C C . MET A 1 140 ? -5.395 -3.972 -13.016 1.00 94.19 140 MET A C 1
ATOM 1111 O O . MET A 1 140 ? -6.323 -4.242 -12.259 1.00 94.19 140 MET A O 1
ATOM 1115 N N . GLN A 1 141 ? -5.492 -3.011 -13.937 1.00 92.81 141 GLN A N 1
ATOM 1116 C CA . GLN A 1 141 ? -6.687 -2.183 -14.108 1.00 92.81 141 GLN A CA 1
ATOM 1117 C C . GLN A 1 141 ? -7.904 -2.989 -14.571 1.00 92.81 141 GLN A C 1
ATOM 1119 O O . GLN A 1 141 ? -8.999 -2.763 -14.068 1.00 92.81 141 GLN A O 1
ATOM 1124 N N . GLU A 1 142 ? -7.729 -3.946 -15.482 1.00 93.94 142 GLU A N 1
ATOM 1125 C CA . GLU A 1 142 ? -8.801 -4.850 -15.920 1.00 93.94 142 GLU A CA 1
ATOM 1126 C C . GLU A 1 142 ? -9.311 -5.700 -14.748 1.00 93.94 142 GLU A C 1
ATOM 1128 O O . GLU A 1 142 ? -10.513 -5.725 -14.474 1.00 93.94 142 GLU A O 1
ATOM 1133 N N . TRP A 1 143 ? -8.399 -6.304 -13.981 1.00 92.62 143 TRP A N 1
ATOM 1134 C CA . TRP A 1 143 ? -8.757 -7.085 -12.795 1.00 92.62 143 TRP A CA 1
ATOM 1135 C C . TRP A 1 143 ? -9.485 -6.244 -11.732 1.00 92.62 143 TRP A C 1
ATOM 1137 O O . TRP A 1 143 ? -10.510 -6.667 -11.185 1.00 92.62 143 TRP A O 1
ATOM 1147 N N . LEU A 1 144 ? -8.994 -5.028 -11.462 1.00 91.94 144 LEU A N 1
ATOM 1148 C CA . LEU A 1 144 ? -9.623 -4.091 -10.529 1.00 91.94 144 LEU A CA 1
ATOM 1149 C C . LEU A 1 144 ? -11.002 -3.644 -11.024 1.00 91.94 144 LEU A C 1
ATOM 1151 O O . LEU A 1 144 ? -11.946 -3.608 -10.232 1.00 91.94 144 LEU A O 1
ATOM 1155 N N . ALA A 1 145 ? -11.143 -3.325 -12.312 1.00 90.81 145 ALA A N 1
ATOM 1156 C CA . ALA A 1 145 ? -12.401 -2.882 -12.904 1.00 90.81 145 ALA A CA 1
ATOM 1157 C C . ALA A 1 145 ? -13.484 -3.962 -12.806 1.00 90.81 145 ALA A C 1
ATOM 1159 O O . ALA A 1 145 ? -14.612 -3.665 -12.401 1.00 90.81 145 ALA A O 1
ATOM 1160 N N . ASP A 1 146 ? -13.140 -5.216 -13.094 1.00 89.56 146 ASP A N 1
ATOM 1161 C CA . ASP A 1 146 ? -14.067 -6.336 -12.957 1.00 89.56 146 ASP A CA 1
ATOM 1162 C C . ASP A 1 146 ? -14.512 -6.512 -11.505 1.00 89.56 146 ASP A C 1
ATOM 1164 O O . ASP A 1 146 ? -15.712 -6.591 -11.214 1.00 89.56 146 ASP A O 1
ATOM 1168 N N . ARG A 1 147 ? -13.559 -6.506 -10.573 1.00 85.06 147 ARG A N 1
ATOM 1169 C CA . ARG A 1 147 ? -13.815 -6.706 -9.144 1.00 85.06 147 ARG A CA 1
ATOM 1170 C C . ARG A 1 147 ? -14.631 -5.570 -8.523 1.00 85.06 147 ARG A C 1
ATOM 1172 O O . ARG A 1 147 ? -15.649 -5.815 -7.871 1.00 85.06 147 ARG A O 1
ATOM 1179 N N . LEU A 1 148 ? -14.206 -4.325 -8.722 1.00 84.94 148 LEU A N 1
ATOM 1180 C CA . LEU A 1 148 ? -14.859 -3.143 -8.154 1.00 84.94 148 LEU A CA 1
ATOM 1181 C C . LEU A 1 148 ? -16.188 -2.853 -8.854 1.00 84.94 148 LEU A C 1
ATOM 1183 O O . LEU A 1 148 ? -17.174 -2.526 -8.192 1.00 84.94 148 LEU A O 1
ATOM 1187 N N . GLY A 1 149 ? -16.263 -3.056 -10.171 1.00 79.06 149 GLY A N 1
ATOM 1188 C CA . GLY A 1 149 ? -17.507 -2.951 -10.927 1.00 79.06 149 GLY A CA 1
ATOM 1189 C C . GLY A 1 149 ? -18.562 -3.952 -10.448 1.00 79.06 149 GLY A C 1
ATOM 1190 O O . GLY A 1 149 ? -19.740 -3.605 -10.338 1.00 79.06 149 GLY A O 1
ATOM 1191 N N . GLN A 1 150 ? -18.162 -5.180 -10.099 1.00 65.12 150 GLN A N 1
ATOM 1192 C CA . GLN A 1 150 ? -19.053 -6.150 -9.451 1.00 65.12 150 GLN A CA 1
ATOM 1193 C C . GLN A 1 150 ? -19.479 -5.698 -8.046 1.00 65.12 150 GLN A C 1
ATOM 1195 O O . GLN A 1 150 ? -20.662 -5.806 -7.712 1.00 65.12 150 GLN A O 1
ATOM 1200 N N . ALA A 1 151 ? -18.567 -5.141 -7.245 1.00 60.47 151 ALA A N 1
ATOM 1201 C CA . ALA A 1 151 ? -18.869 -4.668 -5.892 1.00 60.47 151 ALA A CA 1
ATOM 1202 C C . ALA A 1 151 ? -19.869 -3.492 -5.873 1.00 60.47 151 ALA A C 1
ATOM 1204 O O . ALA A 1 151 ? -20.828 -3.512 -5.096 1.00 60.47 151 ALA A O 1
ATOM 1205 N N . VAL A 1 152 ? -19.728 -2.511 -6.776 1.00 58.59 152 VAL A N 1
ATOM 1206 C CA . VAL A 1 152 ? -20.672 -1.379 -6.911 1.00 58.59 152 VAL A CA 1
ATOM 1207 C C . VAL A 1 152 ? -22.085 -1.867 -7.252 1.00 58.59 152 VAL A C 1
ATOM 1209 O O . VAL A 1 152 ? -23.070 -1.367 -6.697 1.00 58.59 152 VAL A O 1
ATOM 1212 N N . ARG A 1 153 ? -22.209 -2.898 -8.100 1.00 51.88 153 ARG A N 1
ATOM 1213 C CA . ARG A 1 153 ? -23.501 -3.532 -8.430 1.00 51.88 153 ARG A CA 1
ATOM 1214 C C . ARG A 1 153 ? -24.141 -4.259 -7.242 1.00 51.88 153 ARG A C 1
ATOM 1216 O O . ARG A 1 153 ? -25.364 -4.365 -7.181 1.00 51.88 153 ARG A O 1
ATOM 1223 N N . GLN A 1 154 ? -23.345 -4.754 -6.295 1.00 50.62 154 GLN A N 1
ATOM 1224 C CA . GLN A 1 154 ? -23.851 -5.405 -5.082 1.00 50.62 154 GLN A CA 1
ATOM 1225 C C . GLN A 1 154 ? -24.262 -4.387 -4.003 1.00 50.62 154 GLN A C 1
ATOM 1227 O O . GLN A 1 154 ? -25.281 -4.584 -3.340 1.00 50.62 154 GLN A O 1
ATOM 1232 N N . GLY A 1 155 ? -23.526 -3.278 -3.857 1.00 48.72 155 GLY A N 1
ATOM 1233 C CA . GLY A 1 155 ? -23.829 -2.212 -2.889 1.00 48.72 155 GLY A CA 1
ATOM 1234 C C . GLY A 1 155 ? -25.080 -1.393 -3.231 1.00 48.72 155 GLY A C 1
ATOM 1235 O O . GLY A 1 155 ? -25.861 -1.047 -2.346 1.00 48.72 155 GLY A O 1
ATOM 1236 N N . SER A 1 156 ? -25.339 -1.162 -4.520 1.00 44.59 156 SER A N 1
ATOM 1237 C CA . SER A 1 156 ? -26.508 -0.402 -5.003 1.00 44.59 156 SER A CA 1
ATOM 1238 C C . SER A 1 156 ? -27.855 -1.116 -4.806 1.00 44.59 156 SER A C 1
ATOM 1240 O O . SER A 1 156 ? -28.896 -0.465 -4.797 1.00 44.59 156 SER A O 1
ATOM 1242 N N . ARG A 1 157 ? -27.868 -2.432 -4.548 1.00 43.19 157 ARG A N 1
ATOM 1243 C CA . ARG A 1 157 ? -29.098 -3.189 -4.232 1.00 43.19 157 ARG A CA 1
ATOM 1244 C C . ARG A 1 157 ? -29.551 -3.083 -2.771 1.00 43.19 157 ARG A C 1
ATOM 1246 O O . ARG A 1 157 ? -30.639 -3.551 -2.452 1.00 43.19 15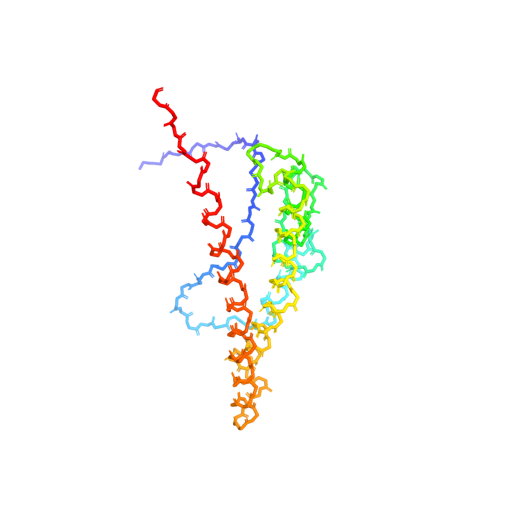7 ARG A O 1
ATOM 1253 N N . ARG A 1 158 ? -28.754 -2.484 -1.876 1.00 46.84 158 ARG A N 1
ATOM 1254 C CA . ARG A 1 158 ? -29.086 -2.356 -0.439 1.00 46.84 158 ARG A CA 1
ATOM 1255 C C . ARG A 1 158 ? -29.606 -0.973 -0.024 1.00 46.84 158 ARG A C 1
ATOM 1257 O O . ARG A 1 158 ? -29.930 -0.785 1.141 1.00 46.84 158 ARG A O 1
ATOM 1264 N N . GLY A 1 159 ? -29.726 -0.030 -0.964 1.00 41.56 159 GLY A N 1
ATOM 1265 C CA . GLY A 1 159 ? -30.224 1.334 -0.726 1.00 41.56 159 GLY A CA 1
ATOM 1266 C C . GLY A 1 159 ? -31.709 1.555 -1.040 1.00 41.56 159 GLY A C 1
ATOM 1267 O O . GLY A 1 159 ? -32.137 2.699 -1.159 1.00 41.56 159 GLY A O 1
ATOM 1268 N N . GLY A 1 160 ? -32.496 0.488 -1.214 1.00 34.59 160 GLY A N 1
ATOM 1269 C CA . GLY A 1 160 ? -33.943 0.588 -1.395 1.00 34.59 160 GLY A CA 1
ATOM 1270 C C . GLY A 1 160 ? -34.625 0.962 -0.083 1.00 34.59 160 GLY A C 1
ATOM 1271 O O . GLY A 1 160 ? -34.922 0.093 0.732 1.00 34.59 160 GLY A O 1
ATOM 1272 N N . ARG A 1 161 ? -34.863 2.260 0.116 1.00 42.44 161 ARG A N 1
ATOM 1273 C CA . ARG A 1 161 ? -35.815 2.784 1.099 1.00 42.44 161 ARG A CA 1
ATOM 1274 C C . ARG A 1 161 ? -37.176 2.144 0.789 1.00 42.44 161 ARG A C 1
ATOM 1276 O O . ARG A 1 161 ? -37.731 2.405 -0.276 1.00 42.44 161 ARG A O 1
ATOM 1283 N N . GLN A 1 162 ? -37.658 1.251 1.654 1.00 30.95 162 GLN A N 1
ATOM 1284 C CA . GLN A 1 162 ? -39.042 0.779 1.570 1.00 30.95 162 GLN A CA 1
ATOM 1285 C C . GLN A 1 162 ? -39.985 1.951 1.909 1.00 30.95 162 GLN A C 1
ATOM 1287 O O . GLN A 1 162 ? -39.614 2.759 2.769 1.00 30.95 162 GLN A O 1
ATOM 1292 N N . PRO A 1 163 ? -41.122 2.088 1.200 1.00 44.44 163 PRO A N 1
ATOM 1293 C CA . PRO A 1 163 ? -42.140 3.094 1.496 1.00 44.44 163 PRO A CA 1
ATOM 1294 C C . PRO A 1 163 ? -42.811 2.862 2.854 1.00 44.44 163 PRO A C 1
ATOM 1296 O O . PRO A 1 163 ? -42.898 1.687 3.280 1.00 44.44 163 PRO A O 1
#

Sequence (163 aa):
MARRVRPADEHGESRTFLGLRRGPATGDLEPGAARLARSLTGPLAQANPRAEVPLLIDGPDVRIFESTVILEYIEERWPQPPLLPRSPAARAFARQTEEICDTQYEAINWGWGEILWFRRAEGELAKQLGAEARRQTRLMQEWLADRLGQAVRQGSRRGGRQP

Radius of gyration: 21.97 Å; chains: 1; bounding box: 63×63×50 Å

Foldseek 3Di:
DDDDDDDDDDDDDWDFPPDDDDDPPDDDDDPVVVVVVCLCPDPLCVLDVVSDDDWTDDPDPDIDHDPVRVLVCCCVVPVPPHPFDPDPVRRVVVVVLVVCCVPQVVVLVVLLCCCVPVVVDDDPVNVVSVVVSVVSNVVNVVVCCVSVVVVVVVVVVPPDDDD

Secondary structure (DSSP, 8-state):
------------------------S-S----HHHHHHHHHHSHHHHH-TT--S-EEEETTTEEEESHHHHHHHHHHH--SS-SS-SSHHHHHHHHHHHHHIIIIIHHHHHHHHHHHTS--S-HHHHHHHHHHHHHHHHHHHHHHHHHHHHHHHHHGGG-----